Protein AF-A0A9D0I6S0-F1 (afdb_monomer)

Radius of gyration: 12.33 Å; Cα contacts (8 Å, |Δi|>4): 55; chains: 1; bounding box: 26×32×30 Å

Solvent-accessible surface area (backbone atoms only — not comparable to full-atom values): 4998 Å² total; per-residue (Å²): 134,82,78,70,77,47,71,67,53,56,51,51,24,50,49,44,44,56,42,24,76,75,66,80,43,74,73,51,73,69,54,46,46,60,57,43,56,63,72,53,70,79,79,61,97,47,70,62,62,46,48,54,50,42,40,72,76,26,75,89,38,43,66,58,51,38,28,58,74,46,69,45,78,74,73,79,69,84,71,90,122

Foldseek 3Di:
DPPPCPVVNVVLLVVQLVCCVVPVDGDDLVRCLVVVCVVVVPPDPDSVSVVVVQCVVPVPDNRQVSCVSSVHDGPPDPPPD

Secondary structure (DSSP, 8-state):
------HHHHHHHHHHHHHHHHHSSPPPHHHHHHHHHHHHTTS-SSHHHHHHHHHHH-TT-HHHHHHHHHTPPP-S-----

pLDDT: mean 76.15, std 14.85, range [38.84, 90.38]

Sequence (81 aa):
GHKKVTETGWELIRYFREYYEQHMTHPTMHKLMKDKAKLEGKHFHDEESYKAFLYELFPHGPIQMLCKLAGLPNPKEEIET

Mean predicted aligned error: 7.37 Å

Structure (mmCIF, N/CA/C/O backbone):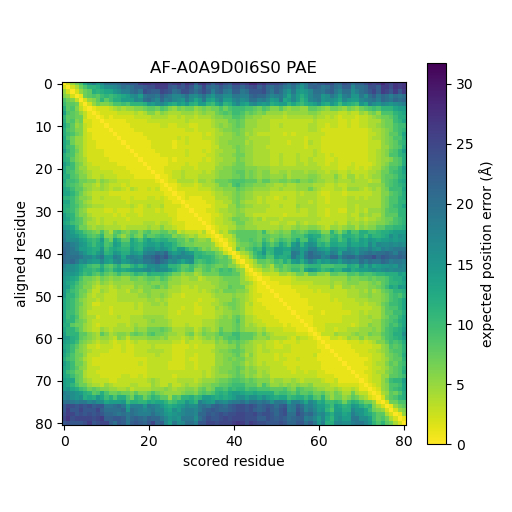
data_AF-A0A9D0I6S0-F1
#
_entry.id   AF-A0A9D0I6S0-F1
#
loop_
_atom_site.group_PDB
_atom_site.id
_atom_site.type_symbol
_atom_site.label_atom_id
_atom_site.label_alt_id
_atom_site.label_comp_id
_atom_site.label_asym_id
_atom_site.label_entity_id
_atom_site.label_seq_id
_atom_site.pdbx_PDB_ins_code
_atom_site.Cartn_x
_atom_site.Cartn_y
_atom_site.Cartn_z
_atom_site.occupancy
_atom_site.B_iso_or_equiv
_atom_site.auth_seq_id
_atom_site.auth_comp_id
_atom_site.auth_asym_id
_atom_site.auth_atom_id
_atom_site.pdbx_PDB_model_num
ATOM 1 N N . GLY A 1 1 ? 1.095 -22.243 6.976 1.00 40.38 1 GLY A N 1
ATOM 2 C CA . GLY A 1 1 ? 0.895 -21.084 7.863 1.00 40.38 1 GLY A CA 1
ATOM 3 C C . GLY A 1 1 ? 0.390 -19.927 7.037 1.00 40.38 1 GLY A C 1
ATOM 4 O O . GLY A 1 1 ? 1.161 -19.374 6.268 1.00 40.38 1 GLY A O 1
ATOM 5 N N . HIS A 1 2 ? -0.899 -19.609 7.118 1.00 43.28 2 HIS A N 1
ATOM 6 C CA . HIS A 1 2 ? -1.450 -18.463 6.399 1.00 43.28 2 HIS A CA 1
ATOM 7 C C . HIS A 1 2 ? -1.117 -17.212 7.212 1.00 43.28 2 HIS A C 1
ATOM 9 O O . HIS A 1 2 ? -1.698 -17.006 8.277 1.00 43.28 2 HIS A O 1
ATOM 15 N N . LYS A 1 3 ? -0.130 -16.424 6.758 1.00 48.34 3 LYS A N 1
ATOM 16 C CA . LYS A 1 3 ? 0.105 -15.063 7.263 1.00 48.34 3 LYS A CA 1
ATOM 17 C C . LYS A 1 3 ? -1.254 -14.359 7.192 1.00 48.34 3 LYS A C 1
ATOM 19 O O . LYS A 1 3 ? -1.782 -14.172 6.097 1.00 48.34 3 LYS A O 1
ATOM 24 N N . LYS A 1 4 ? -1.864 -14.082 8.352 1.00 49.47 4 LYS A N 1
ATOM 25 C CA . LYS A 1 4 ? -3.085 -13.272 8.455 1.00 49.47 4 LYS A CA 1
ATOM 26 C C . LYS A 1 4 ? -2.843 -12.028 7.610 1.00 49.47 4 LYS A C 1
ATOM 28 O O . LYS A 1 4 ? -1.828 -11.370 7.818 1.00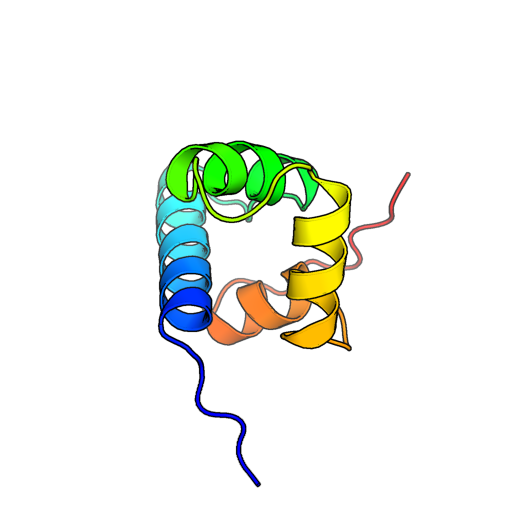 49.47 4 LYS A O 1
ATOM 33 N N . VAL A 1 5 ? -3.740 -11.743 6.669 1.00 55.44 5 VAL A N 1
ATOM 34 C CA . VAL A 1 5 ? -3.806 -10.434 6.017 1.00 55.44 5 VAL A CA 1
ATOM 35 C C . VAL A 1 5 ? -3.932 -9.437 7.165 1.00 55.44 5 VAL A C 1
ATOM 37 O O . VAL A 1 5 ? -4.975 -9.373 7.816 1.00 55.44 5 VAL A O 1
ATOM 40 N N . THR A 1 6 ? -2.820 -8.797 7.518 1.00 65.62 6 THR A N 1
ATOM 41 C CA . THR A 1 6 ? -2.761 -7.783 8.567 1.00 65.62 6 THR A CA 1
ATOM 42 C C . THR A 1 6 ? -3.731 -6.669 8.182 1.00 65.62 6 THR A C 1
ATOM 44 O O . THR A 1 6 ? -4.049 -6.518 7.000 1.00 65.62 6 THR A O 1
ATOM 47 N N . GLU A 1 7 ? -4.259 -5.915 9.145 1.00 73.31 7 GLU A N 1
ATOM 48 C CA . GLU A 1 7 ? -5.223 -4.835 8.866 1.00 73.31 7 GLU A CA 1
ATOM 49 C C . GLU A 1 7 ? -4.734 -3.910 7.738 1.00 73.31 7 GLU A C 1
ATOM 51 O O . GLU A 1 7 ? -5.502 -3.586 6.832 1.00 73.31 7 GLU A O 1
ATOM 56 N N . THR A 1 8 ? -3.422 -3.662 7.685 1.00 76.19 8 THR A N 1
ATOM 57 C CA . THR A 1 8 ? -2.727 -2.959 6.600 1.00 76.19 8 THR A CA 1
ATOM 58 C C . THR A 1 8 ? -2.990 -3.554 5.212 1.00 76.19 8 THR A C 1
ATOM 60 O O . THR A 1 8 ? -3.281 -2.825 4.270 1.00 76.19 8 THR A O 1
ATOM 63 N N . GLY A 1 9 ? -2.953 -4.879 5.049 1.00 80.69 9 GLY A N 1
ATOM 64 C CA . GLY A 1 9 ? -3.252 -5.530 3.770 1.00 80.69 9 GLY A CA 1
ATOM 65 C C . GLY A 1 9 ? -4.690 -5.275 3.306 1.00 80.69 9 GLY A C 1
ATOM 66 O O . GLY A 1 9 ? -4.921 -4.966 2.139 1.00 80.69 9 GLY A O 1
ATOM 67 N N . TRP A 1 10 ? -5.657 -5.329 4.225 1.00 84.00 10 TRP A N 1
ATOM 68 C CA . TRP A 1 10 ? -7.059 -5.015 3.927 1.00 84.00 10 TRP A CA 1
ATOM 69 C C . TRP A 1 10 ? -7.294 -3.534 3.624 1.00 84.00 10 TRP A C 1
ATOM 71 O O . TRP A 1 10 ? -8.162 -3.201 2.815 1.00 84.00 10 TRP A O 1
ATOM 81 N N . GLU A 1 11 ? -6.553 -2.635 4.263 1.00 84.50 11 GLU A N 1
ATOM 82 C CA . GLU A 1 11 ? -6.582 -1.204 3.952 1.00 84.50 11 GLU A CA 1
ATOM 83 C C . GLU A 1 11 ? -5.994 -0.888 2.579 1.00 84.50 11 GLU A C 1
ATOM 85 O O . GLU A 1 11 ? -6.523 -0.033 1.869 1.00 84.50 11 GLU A O 1
ATOM 90 N N . LEU A 1 12 ? -4.926 -1.583 2.184 1.00 85.81 12 LEU A N 1
ATOM 91 C CA . LEU A 1 12 ? -4.339 -1.455 0.852 1.00 85.81 12 LEU A CA 1
ATOM 92 C C . LEU A 1 12 ? -5.307 -1.959 -0.223 1.00 85.81 12 LEU A C 1
ATOM 94 O O . LEU A 1 12 ? -5.519 -1.279 -1.222 1.00 85.81 12 LEU A O 1
ATOM 98 N N . ILE A 1 13 ? -5.960 -3.101 0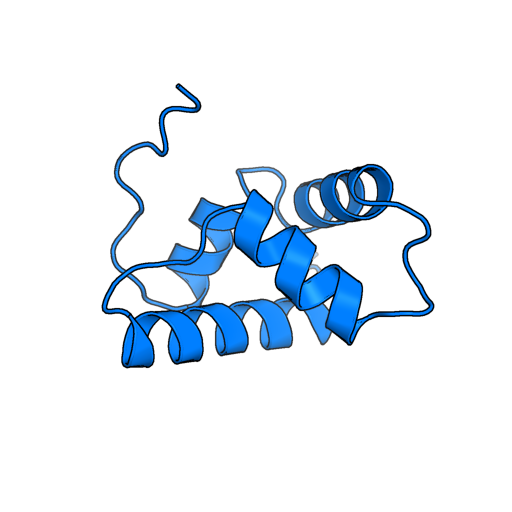.005 1.00 88.44 13 ILE A N 1
ATOM 99 C CA . ILE A 1 13 ? -6.978 -3.643 -0.908 1.00 88.44 13 ILE A CA 1
ATOM 100 C C . ILE A 1 13 ? -8.139 -2.656 -1.096 1.00 88.44 13 ILE A C 1
ATOM 102 O O . ILE A 1 13 ? -8.546 -2.394 -2.229 1.00 88.44 13 ILE A O 1
ATOM 106 N N . ARG A 1 14 ? -8.668 -2.094 -0.000 1.00 88.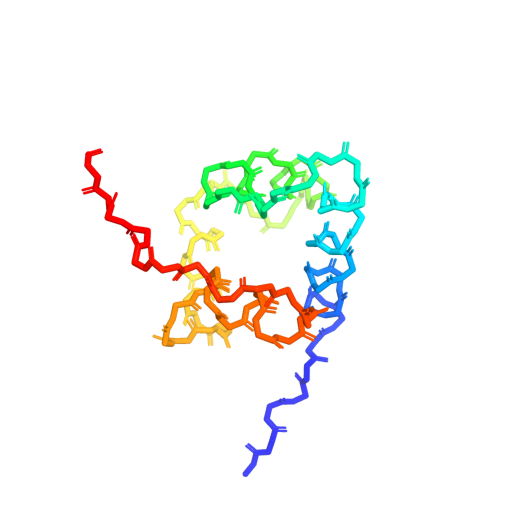62 14 ARG A N 1
ATOM 107 C CA . ARG A 1 14 ? -9.744 -1.089 -0.054 1.00 88.62 14 ARG A CA 1
ATOM 108 C C . ARG A 1 14 ? -9.305 0.172 -0.794 1.00 88.62 14 ARG A C 1
ATOM 110 O O . ARG A 1 14 ? -10.017 0.614 -1.686 1.00 88.62 14 ARG A O 1
ATOM 117 N N . TYR A 1 15 ? -8.101 0.666 -0.510 1.00 88.50 15 TYR A N 1
ATOM 118 C CA . TYR A 1 15 ? -7.524 1.811 -1.213 1.00 88.50 15 TYR A CA 1
ATOM 119 C C . TYR A 1 15 ? -7.438 1.584 -2.730 1.00 88.50 15 TYR A C 1
ATOM 121 O O . TYR A 1 15 ? -7.819 2.459 -3.501 1.00 88.50 15 TYR A O 1
ATOM 129 N N . PHE A 1 16 ? -7.001 0.401 -3.178 1.00 90.06 16 PHE A N 1
ATOM 130 C CA . PHE A 1 16 ? -6.957 0.075 -4.608 1.00 90.06 16 PHE A CA 1
ATOM 131 C C . PHE A 1 16 ? -8.348 0.093 -5.248 1.00 90.06 16 PHE A C 1
ATOM 133 O O . PHE A 1 16 ? -8.492 0.595 -6.361 1.00 90.06 16 PHE A O 1
ATOM 140 N N . ARG A 1 17 ? -9.372 -0.419 -4.552 1.00 90.00 17 ARG A N 1
ATOM 141 C CA . ARG A 1 17 ? -10.761 -0.389 -5.035 1.00 90.00 17 ARG A CA 1
ATOM 142 C C . ARG A 1 17 ? -11.287 1.032 -5.169 1.00 90.00 17 ARG A C 1
ATOM 144 O O . ARG A 1 17 ? -11.746 1.397 -6.242 1.00 90.00 17 ARG A O 1
ATOM 151 N N . GLU A 1 18 ? -11.155 1.835 -4.119 1.00 90.38 18 GLU A N 1
ATOM 152 C CA . GLU A 1 18 ? -11.613 3.228 -4.113 1.00 90.38 18 GLU A CA 1
ATOM 153 C C . GLU A 1 18 ? -10.897 4.061 -5.184 1.00 90.38 18 GLU A C 1
ATOM 155 O O . GLU A 1 18 ? -11.522 4.847 -5.896 1.00 90.38 18 GLU A O 1
ATOM 160 N N . TYR A 1 19 ? -9.586 3.858 -5.345 1.00 90.06 19 TYR A N 1
ATOM 161 C CA . TYR A 1 19 ? -8.811 4.534 -6.380 1.00 90.06 19 TYR A CA 1
ATOM 162 C C . TYR A 1 19 ? -9.297 4.147 -7.783 1.00 90.06 19 TYR A C 1
ATOM 164 O O . TYR A 1 19 ? -9.511 5.020 -8.625 1.00 90.06 19 TYR A O 1
ATOM 172 N N . TYR A 1 20 ? -9.534 2.852 -8.018 1.00 89.31 20 TYR A N 1
ATOM 173 C CA . TYR A 1 20 ? -10.044 2.360 -9.293 1.00 89.31 20 TYR A CA 1
ATOM 174 C C . TYR A 1 20 ? -11.456 2.870 -9.596 1.00 89.31 20 TYR A C 1
ATOM 176 O O . TYR A 1 20 ? -11.719 3.267 -10.724 1.00 89.31 20 TYR A O 1
ATOM 184 N N . GLU A 1 21 ? -12.349 2.932 -8.608 1.00 89.50 21 GLU A N 1
ATOM 185 C CA . GLU A 1 21 ? -13.696 3.495 -8.781 1.00 89.50 21 GLU A CA 1
ATOM 186 C C . GLU A 1 21 ? -13.661 4.971 -9.200 1.00 89.50 21 GLU A C 1
ATOM 188 O O . GLU A 1 21 ? -14.491 5.415 -9.990 1.00 89.50 21 GLU A O 1
ATOM 193 N N . GLN A 1 22 ? -12.682 5.731 -8.707 1.00 90.06 22 GLN A N 1
ATOM 194 C CA . GLN A 1 22 ? -12.552 7.157 -9.007 1.00 90.06 22 GLN A CA 1
ATOM 195 C C . GLN A 1 22 ? -11.786 7.446 -10.308 1.00 90.06 22 GLN A C 1
ATOM 197 O O . GLN A 1 22 ? -12.067 8.442 -10.970 1.00 90.06 22 GLN A O 1
ATOM 202 N N . HIS A 1 23 ? -10.789 6.625 -10.652 1.00 88.44 23 HIS A N 1
ATOM 203 C CA . HIS A 1 23 ? -9.829 6.916 -11.730 1.00 88.44 23 HIS A CA 1
ATOM 204 C C . HIS A 1 23 ? -9.891 5.908 -12.888 1.00 88.44 23 HIS A C 1
ATOM 206 O O . HIS A 1 23 ? -9.205 6.095 -13.891 1.00 88.44 23 HIS A O 1
ATOM 212 N N . MET A 1 24 ? -10.678 4.831 -12.762 1.00 86.44 24 MET A N 1
ATOM 213 C CA . MET A 1 24 ? -10.770 3.709 -13.713 1.00 86.44 24 MET A CA 1
ATOM 214 C C . MET A 1 24 ? -9.417 3.041 -14.026 1.00 86.44 24 MET A C 1
ATOM 216 O O . MET A 1 24 ? -9.259 2.360 -15.040 1.00 86.44 24 MET A O 1
ATOM 220 N N . THR A 1 25 ? -8.430 3.226 -13.148 1.00 85.62 25 THR A N 1
ATOM 221 C CA . THR A 1 25 ? -7.079 2.665 -13.240 1.00 85.62 25 THR A CA 1
ATOM 222 C C . THR A 1 25 ? -6.557 2.346 -11.843 1.00 85.62 25 THR A C 1
ATOM 224 O O . THR A 1 25 ? -7.053 2.896 -10.863 1.00 85.62 25 THR A O 1
ATOM 227 N N . HIS A 1 26 ? -5.591 1.436 -11.721 1.00 85.06 26 HIS A N 1
ATOM 228 C CA . HIS A 1 26 ? -4.965 1.137 -10.431 1.00 85.06 26 HIS A CA 1
ATOM 229 C C . HIS A 1 26 ? -3.903 2.200 -10.091 1.00 85.06 26 HIS A C 1
ATOM 231 O O . HIS A 1 26 ? -3.314 2.800 -10.994 1.00 85.06 26 HIS A O 1
ATOM 237 N N . PRO A 1 27 ? -3.625 2.450 -8.801 1.00 87.75 27 PRO A N 1
ATOM 238 C CA . PRO A 1 27 ? -2.538 3.340 -8.417 1.00 87.75 27 PRO A CA 1
ATOM 239 C C . PRO A 1 27 ? -1.183 2.695 -8.745 1.00 87.75 27 PRO A C 1
ATOM 241 O O . PRO A 1 27 ? -1.034 1.472 -8.690 1.00 87.75 27 PRO A O 1
ATOM 244 N N . THR A 1 28 ? -0.188 3.522 -9.062 1.00 87.19 28 THR A N 1
ATOM 245 C CA . THR A 1 28 ? 1.209 3.085 -9.219 1.00 87.19 28 THR A CA 1
ATOM 246 C C . THR A 1 28 ? 1.883 2.922 -7.859 1.00 87.19 28 THR A C 1
ATOM 248 O O . THR A 1 28 ? 1.411 3.462 -6.852 1.00 87.19 28 THR A O 1
ATOM 251 N N . MET A 1 29 ? 3.038 2.252 -7.820 1.00 83.88 29 MET A N 1
ATOM 252 C CA . MET A 1 29 ? 3.851 2.142 -6.601 1.00 83.88 29 MET A CA 1
ATOM 253 C C . MET A 1 29 ? 4.161 3.506 -5.972 1.00 83.88 29 MET A C 1
ATOM 255 O O . MET A 1 29 ? 3.949 3.700 -4.777 1.00 83.88 29 MET A O 1
ATOM 259 N N . HIS A 1 30 ? 4.611 4.475 -6.771 1.00 83.88 30 HIS A N 1
ATOM 260 C CA . HIS A 1 30 ? 4.941 5.806 -6.263 1.00 83.88 30 HIS A CA 1
ATOM 261 C C . HIS A 1 30 ? 3.706 6.525 -5.698 1.00 83.88 30 HIS A C 1
ATOM 263 O O . HIS A 1 30 ? 3.774 7.168 -4.652 1.00 83.88 30 HIS A O 1
ATOM 269 N N . LYS A 1 31 ? 2.545 6.380 -6.351 1.00 86.12 31 LYS A N 1
ATOM 270 C CA . LYS A 1 31 ? 1.282 6.947 -5.865 1.00 86.12 31 LYS A CA 1
ATOM 271 C C . LYS A 1 31 ? 0.850 6.296 -4.553 1.00 86.12 31 LYS A C 1
ATOM 273 O O . LYS A 1 31 ? 0.460 7.005 -3.631 1.00 86.12 31 LYS A O 1
ATOM 278 N N . LEU A 1 32 ? 0.974 4.972 -4.455 1.00 85.69 32 LEU A N 1
ATOM 279 C CA . LEU A 1 32 ? 0.713 4.220 -3.234 1.00 85.69 32 LEU A CA 1
ATOM 280 C C . LEU A 1 32 ? 1.599 4.700 -2.081 1.00 85.69 32 LEU A C 1
ATOM 282 O O . LEU A 1 32 ? 1.077 5.024 -1.020 1.00 85.69 32 LEU A O 1
ATOM 286 N N . MET A 1 33 ? 2.913 4.787 -2.302 1.00 83.12 33 MET A N 1
ATOM 287 C CA . MET A 1 33 ? 3.874 5.295 -1.319 1.00 83.12 33 MET A CA 1
ATOM 288 C C . MET A 1 33 ? 3.510 6.709 -0.884 1.00 83.12 33 MET A C 1
ATOM 290 O O . MET A 1 33 ? 3.387 6.966 0.303 1.00 83.12 33 MET A O 1
ATOM 294 N N . LYS A 1 34 ? 3.237 7.611 -1.826 1.00 80.25 34 LYS A N 1
ATOM 295 C CA . LYS A 1 34 ? 2.904 9.006 -1.526 1.00 80.25 34 LYS A CA 1
ATOM 296 C C . LYS A 1 34 ? 1.595 9.170 -0.756 1.00 80.25 34 LYS A C 1
ATOM 298 O O . LYS A 1 34 ? 1.508 10.036 0.114 1.00 80.25 34 LYS A O 1
ATOM 303 N N . ASP A 1 35 ? 0.575 8.381 -1.077 1.00 79.81 35 ASP A N 1
ATOM 304 C CA . ASP A 1 35 ? -0.738 8.486 -0.439 1.00 79.81 35 ASP A CA 1
ATOM 305 C C . A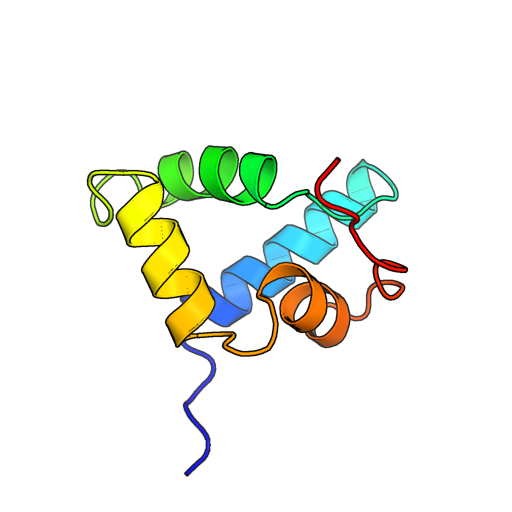SP A 1 35 ? -0.760 7.762 0.917 1.00 79.81 35 ASP A C 1
ATOM 307 O O . ASP A 1 35 ? -1.335 8.277 1.877 1.00 79.81 35 ASP A O 1
ATOM 311 N N . LYS A 1 36 ? -0.078 6.615 1.049 1.00 73.31 36 LYS A N 1
ATOM 312 C CA . LYS A 1 36 ? -0.025 5.848 2.303 1.00 73.31 36 LYS A CA 1
ATOM 313 C C . LYS A 1 36 ? 1.065 6.305 3.266 1.00 73.31 36 LYS A C 1
ATOM 315 O O . LYS A 1 36 ? 0.782 6.331 4.455 1.00 73.31 36 LYS A O 1
ATOM 320 N N . ALA A 1 37 ? 2.222 6.789 2.807 1.00 64.38 37 ALA A N 1
ATOM 321 C CA . ALA A 1 37 ? 3.191 7.458 3.686 1.00 64.38 37 ALA A CA 1
ATOM 322 C C . ALA A 1 37 ? 2.563 8.677 4.382 1.00 64.38 37 ALA A C 1
ATOM 324 O O . ALA A 1 37 ? 2.874 8.969 5.534 1.00 64.38 37 ALA A O 1
ATOM 325 N N . LYS A 1 38 ? 1.612 9.353 3.720 1.00 58.75 38 LYS A N 1
ATOM 326 C CA . LYS A 1 38 ? 0.816 10.428 4.330 1.00 58.75 38 LYS A CA 1
ATOM 327 C C . LYS A 1 38 ? -0.217 9.927 5.340 1.00 58.75 38 LYS A C 1
ATOM 329 O O . LYS A 1 38 ? -0.430 10.600 6.343 1.00 58.75 38 LYS A O 1
ATOM 334 N N . LEU A 1 39 ? -0.865 8.789 5.080 1.00 57.03 39 LEU A N 1
ATOM 335 C CA . LEU A 1 39 ? -1.872 8.202 5.977 1.00 57.03 39 LEU A CA 1
ATOM 336 C C . LEU A 1 39 ? -1.247 7.572 7.229 1.00 57.03 39 LEU A C 1
ATOM 338 O O . LEU A 1 39 ? -1.792 7.700 8.319 1.00 57.03 39 LEU A O 1
ATOM 342 N N . GLU A 1 40 ? -0.092 6.932 7.076 1.00 59.88 40 GLU A N 1
ATOM 343 C CA . GLU A 1 40 ? 0.619 6.217 8.141 1.00 59.88 40 GLU A CA 1
ATOM 344 C C . GLU A 1 40 ? 1.546 7.116 8.968 1.00 59.88 40 GLU A C 1
ATOM 346 O O . GLU A 1 40 ? 2.066 6.623 9.962 1.00 59.88 40 GLU A O 1
ATOM 351 N N . GLY A 1 41 ? 1.731 8.385 8.550 1.00 47.44 41 GLY A N 1
ATOM 352 C CA . GLY 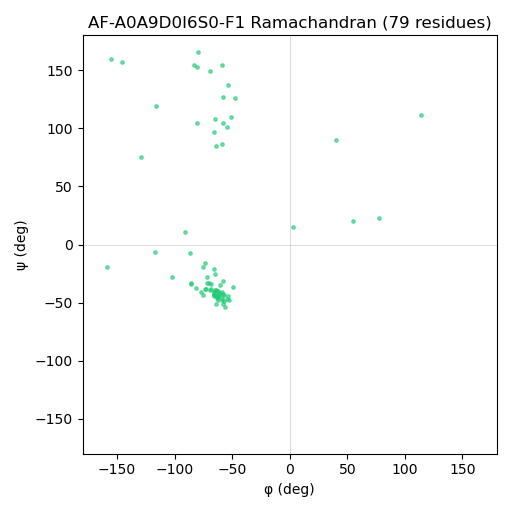A 1 41 ? 2.457 9.573 9.065 1.00 47.44 41 GLY A CA 1
ATOM 353 C C . GLY A 1 41 ? 3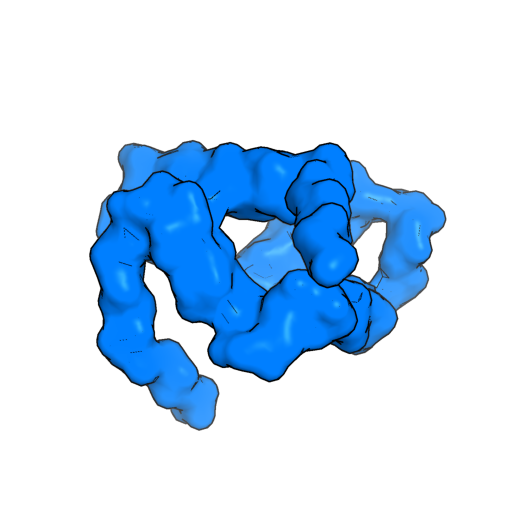.307 9.566 10.352 1.00 47.44 41 GLY A C 1
ATOM 354 O O . GLY A 1 41 ? 3.608 10.639 10.871 1.00 47.44 41 GLY A O 1
ATOM 355 N N . LYS A 1 42 ? 3.666 8.408 10.901 1.00 49.22 42 LYS A N 1
ATOM 356 C CA . LYS A 1 42 ? 4.285 8.156 12.209 1.00 49.22 42 LYS A CA 1
ATOM 357 C C . LYS A 1 42 ? 5.019 6.807 12.289 1.00 49.22 42 LYS A C 1
ATOM 359 O O . LYS A 1 42 ? 5.847 6.665 13.181 1.00 49.22 42 LYS A O 1
ATOM 364 N N . HIS A 1 43 ? 4.744 5.835 11.407 1.00 53.53 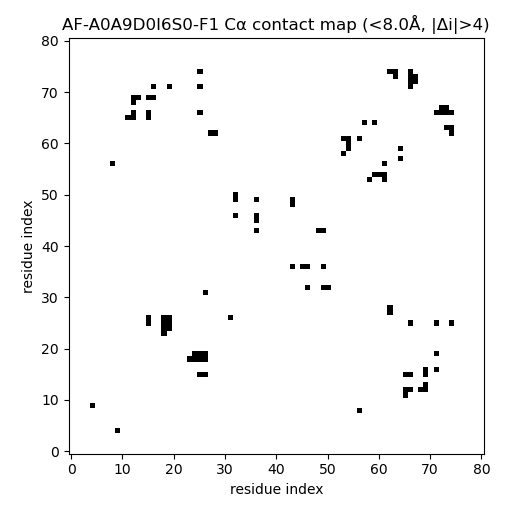43 HIS A N 1
ATOM 365 C CA . HIS A 1 43 ? 5.353 4.493 11.485 1.00 53.53 43 HIS A CA 1
ATOM 366 C C . HIS A 1 43 ? 6.498 4.230 10.496 1.00 53.53 43 HIS A C 1
ATOM 368 O O . HIS A 1 43 ? 7.395 3.452 10.815 1.00 53.53 43 HIS A O 1
ATOM 374 N N . PHE A 1 44 ? 6.516 4.894 9.339 1.00 62.22 44 PHE A N 1
ATOM 375 C CA . PHE A 1 44 ? 7.580 4.750 8.342 1.00 62.22 44 PHE A CA 1
ATOM 376 C C . PHE A 1 44 ? 8.312 6.084 8.188 1.00 62.22 44 PHE A C 1
ATOM 378 O O . PHE A 1 44 ? 7.695 7.094 7.856 1.00 62.22 44 PHE A O 1
ATOM 385 N N . HIS A 1 45 ? 9.615 6.098 8.482 1.00 62.31 45 HIS A N 1
ATOM 386 C CA . HIS A 1 45 ? 10.441 7.309 8.412 1.00 62.31 45 HIS A CA 1
ATOM 387 C C . HIS A 1 45 ? 10.790 7.721 6.976 1.00 62.31 45 HIS A C 1
ATOM 389 O O . HIS A 1 45 ? 11.126 8.881 6.743 1.00 62.31 45 HIS A O 1
ATOM 395 N N . ASP A 1 46 ? 10.688 6.799 6.020 1.00 72.75 46 ASP A N 1
ATOM 396 C CA . ASP A 1 46 ? 11.094 7.001 4.635 1.00 72.75 46 ASP A CA 1
ATOM 397 C C . ASP A 1 46 ? 10.338 6.055 3.678 1.00 72.75 46 ASP A C 1
ATOM 399 O O . ASP A 1 46 ? 9.768 5.034 4.084 1.00 72.75 46 ASP A O 1
ATOM 403 N N . GLU A 1 47 ? 10.304 6.420 2.391 1.00 75.94 47 GLU A N 1
ATOM 404 C CA . GLU A 1 47 ? 9.618 5.651 1.340 1.00 75.94 47 GLU A CA 1
ATOM 405 C C . GLU A 1 47 ? 10.259 4.270 1.105 1.00 75.94 47 GLU A C 1
ATOM 407 O O . GLU A 1 47 ? 9.573 3.338 0.678 1.00 75.94 47 GLU A O 1
ATOM 412 N N . GLU A 1 48 ? 11.549 4.107 1.410 1.00 79.81 48 GLU A N 1
ATOM 413 C CA . GLU A 1 48 ? 12.313 2.877 1.183 1.00 79.81 48 GLU A CA 1
ATOM 414 C C . GLU A 1 48 ? 11.961 1.798 2.217 1.00 79.81 48 GLU A C 1
ATOM 416 O O . GLU A 1 48 ? 11.680 0.656 1.854 1.00 79.81 48 GLU A O 1
ATOM 421 N N . SER A 1 49 ? 11.845 2.176 3.488 1.00 80.88 49 SER A N 1
ATOM 422 C CA . SER A 1 49 ? 11.344 1.347 4.585 1.00 80.88 49 SER A CA 1
ATOM 423 C C . SER A 1 49 ? 9.919 0.864 4.307 1.00 80.88 49 SER A C 1
ATOM 425 O O . SER A 1 49 ? 9.590 -0.303 4.531 1.00 80.88 49 SER A O 1
ATOM 427 N N . TYR A 1 50 ? 9.068 1.736 3.755 1.00 79.44 50 TYR A N 1
ATOM 428 C CA . TYR A 1 50 ? 7.720 1.348 3.341 1.00 79.44 50 TYR A CA 1
ATOM 429 C C . TYR A 1 50 ? 7.737 0.414 2.122 1.00 79.44 50 TYR A C 1
ATOM 431 O O . TYR A 1 50 ? 6.991 -0.566 2.087 1.00 79.44 50 TYR A O 1
ATOM 439 N N . LYS A 1 51 ? 8.626 0.656 1.145 1.00 83.06 51 LYS A N 1
ATOM 440 C CA . LYS A 1 51 ? 8.855 -0.260 0.018 1.00 83.06 51 LYS A CA 1
ATOM 441 C C . LYS A 1 51 ? 9.227 -1.648 0.532 1.00 83.06 51 LYS A C 1
ATOM 443 O O . LYS A 1 51 ? 8.555 -2.613 0.183 1.00 83.06 51 LYS A O 1
ATOM 448 N N . ALA A 1 52 ? 10.246 -1.750 1.383 1.00 84.12 52 ALA A N 1
ATOM 449 C CA . ALA A 1 52 ? 10.700 -3.012 1.958 1.00 84.12 52 ALA A CA 1
ATOM 450 C C . ALA A 1 52 ? 9.551 -3.760 2.652 1.00 84.12 52 ALA A C 1
ATOM 452 O O . ALA A 1 52 ? 9.303 -4.925 2.346 1.00 84.12 52 ALA A O 1
ATOM 453 N N . PHE A 1 53 ? 8.766 -3.061 3.475 1.00 83.94 53 PHE A N 1
ATOM 454 C CA . PHE A 1 53 ? 7.579 -3.617 4.123 1.00 83.94 53 PHE A CA 1
ATOM 455 C C . PHE A 1 53 ? 6.536 -4.160 3.127 1.00 83.94 53 PHE A C 1
ATOM 457 O O . PHE A 1 53 ? 6.002 -5.256 3.313 1.00 83.94 53 PHE A O 1
ATOM 464 N N . LEU A 1 54 ? 6.263 -3.441 2.033 1.00 84.00 54 LEU A N 1
ATOM 465 C CA . LEU A 1 54 ? 5.352 -3.915 0.986 1.00 84.00 54 LEU A CA 1
ATOM 466 C C . LEU A 1 54 ? 5.867 -5.191 0.306 1.00 84.00 54 LEU A C 1
ATOM 468 O O . LEU A 1 54 ? 5.071 -6.092 0.048 1.00 84.00 54 LEU A O 1
ATOM 472 N N . TYR A 1 55 ? 7.172 -5.297 0.045 1.00 86.38 55 TYR A N 1
ATOM 473 C CA . TYR A 1 55 ? 7.773 -6.512 -0.517 1.00 86.38 55 TYR A CA 1
ATOM 474 C C . TYR A 1 55 ? 7.820 -7.671 0.497 1.00 86.38 55 TYR A C 1
ATOM 476 O O . TYR A 1 55 ? 7.704 -8.827 0.099 1.00 86.38 55 TYR A O 1
ATOM 484 N N . GLU A 1 56 ? 7.897 -7.406 1.805 1.00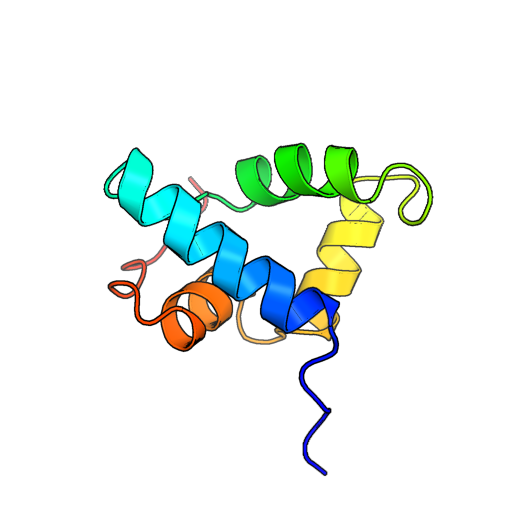 85.88 56 GLU A N 1
ATOM 485 C CA . GLU A 1 56 ? 7.767 -8.444 2.842 1.00 85.88 56 GLU A CA 1
ATOM 486 C C . GLU A 1 56 ? 6.339 -9.000 2.975 1.00 85.88 56 GLU A C 1
ATOM 488 O O . GLU A 1 56 ? 6.140 -10.181 3.309 1.00 85.88 56 GLU A O 1
ATOM 493 N N . LEU A 1 57 ? 5.331 -8.151 2.746 1.00 81.62 57 LEU A N 1
ATOM 494 C CA . LEU A 1 57 ? 3.924 -8.553 2.706 1.00 81.62 57 LEU A CA 1
ATOM 495 C C . LEU A 1 57 ? 3.564 -9.243 1.387 1.00 81.62 57 LEU A C 1
ATOM 497 O O . LEU A 1 57 ? 2.842 -10.243 1.391 1.00 81.62 57 LEU A O 1
ATOM 501 N N . PHE A 1 58 ? 4.079 -8.727 0.274 1.00 84.81 58 PHE A N 1
ATOM 502 C CA . PHE A 1 58 ? 3.750 -9.151 -1.082 1.00 84.81 58 PHE A CA 1
ATOM 503 C C . PHE A 1 58 ? 5.028 -9.442 -1.891 1.00 84.81 58 PHE A C 1
ATOM 505 O O . PHE A 1 58 ? 5.402 -8.668 -2.778 1.00 84.81 58 PHE A O 1
ATOM 512 N N . PRO A 1 59 ? 5.697 -10.581 -1.633 1.00 83.62 59 PRO A N 1
ATOM 513 C CA . PRO A 1 59 ? 7.012 -10.887 -2.207 1.00 83.62 59 PRO A CA 1
ATOM 514 C C . PRO A 1 59 ? 7.002 -11.073 -3.727 1.00 83.62 59 PRO A C 1
ATOM 516 O O . PRO A 1 59 ? 8.033 -10.923 -4.372 1.00 83.62 59 PRO A O 1
ATOM 519 N N . HIS A 1 60 ? 5.842 -11.371 -4.316 1.00 80.75 60 HIS A N 1
ATOM 520 C CA . HIS A 1 60 ? 5.681 -11.537 -5.764 1.00 80.75 60 HIS A CA 1
ATOM 521 C C . HIS A 1 60 ? 5.293 -10.242 -6.492 1.00 80.75 60 HIS A C 1
ATOM 523 O O . HIS A 1 60 ? 4.927 -10.287 -7.662 1.00 80.75 60 HIS A O 1
ATOM 529 N N . GLY A 1 61 ? 5.354 -9.099 -5.809 1.00 84.75 61 GLY A N 1
ATOM 530 C CA . GLY A 1 61 ? 4.994 -7.801 -6.363 1.00 84.75 61 GLY A CA 1
ATOM 531 C C . GLY A 1 61 ? 3.759 -7.232 -5.663 1.00 84.75 61 GLY A C 1
ATOM 532 O O . GLY A 1 61 ? 2.656 -7.757 -5.852 1.00 84.75 61 GLY A O 1
ATOM 533 N N . PRO A 1 62 ? 3.897 -6.146 -4.883 1.00 87.06 62 PRO A N 1
ATOM 534 C CA . PRO A 1 62 ? 2.787 -5.585 -4.119 1.00 87.06 62 PRO A CA 1
ATOM 535 C C . PRO A 1 62 ? 1.652 -5.091 -5.005 1.00 87.06 62 PRO A C 1
ATOM 537 O O . PRO A 1 62 ? 0.510 -5.431 -4.728 1.00 87.06 62 PRO A O 1
ATOM 540 N N . ILE A 1 63 ? 1.932 -4.389 -6.106 1.00 87.62 63 ILE A N 1
ATOM 541 C CA . ILE A 1 63 ? 0.881 -3.899 -7.013 1.00 87.62 63 ILE A CA 1
ATOM 542 C C . ILE A 1 63 ? 0.095 -5.060 -7.626 1.00 87.62 63 ILE A C 1
ATOM 544 O O . ILE A 1 63 ? -1.130 -5.077 -7.570 1.00 87.62 63 ILE A O 1
ATOM 548 N N . GLN A 1 64 ? 0.785 -6.079 -8.141 1.00 85.75 64 GLN A N 1
ATOM 549 C CA . GLN A 1 64 ? 0.140 -7.236 -8.767 1.00 85.75 64 GLN A CA 1
ATOM 550 C C . GLN A 1 64 ? -0.713 -8.022 -7.768 1.00 85.75 64 GLN A C 1
ATOM 552 O O . GLN A 1 64 ? -1.866 -8.359 -8.052 1.00 85.75 64 GLN A O 1
ATOM 557 N N . MET A 1 65 ? -0.172 -8.294 -6.576 1.00 88.31 65 MET A N 1
ATOM 558 C CA . MET A 1 65 ? -0.913 -8.995 -5.531 1.00 88.31 65 MET A CA 1
ATOM 559 C C . MET A 1 65 ? -2.091 -8.160 -5.018 1.00 88.31 65 MET A C 1
ATOM 561 O O . MET A 1 65 ? -3.172 -8.714 -4.842 1.00 88.31 65 MET A O 1
ATOM 565 N N . LEU A 1 66 ? -1.928 -6.847 -4.836 1.00 87.88 66 LEU A N 1
ATOM 566 C CA . LEU A 1 66 ? -3.004 -5.951 -4.407 1.00 87.88 66 LEU A CA 1
ATOM 567 C C . LEU A 1 66 ? -4.104 -5.834 -5.459 1.00 87.88 66 LEU A C 1
ATOM 569 O O . LEU A 1 66 ? -5.266 -5.974 -5.099 1.00 87.88 66 LEU A O 1
ATOM 573 N N . CYS A 1 67 ? -3.776 -5.685 -6.745 1.00 89.00 67 CYS A N 1
ATOM 574 C CA . CYS A 1 67 ? -4.761 -5.706 -7.829 1.00 89.00 67 CYS A CA 1
ATOM 575 C C . CYS A 1 67 ? -5.529 -7.032 -7.856 1.00 89.00 67 CYS A C 1
ATOM 577 O O . CYS A 1 67 ? -6.760 -7.037 -7.897 1.00 89.00 67 CYS A O 1
ATOM 579 N N . LYS A 1 68 ? -4.818 -8.161 -7.739 1.00 87.12 68 LYS A N 1
ATOM 580 C CA . LYS A 1 68 ? -5.430 -9.495 -7.691 1.00 87.12 68 LYS A CA 1
ATOM 581 C C . LYS A 1 68 ? -6.366 -9.661 -6.491 1.00 87.12 68 LYS A C 1
ATOM 583 O O . LYS A 1 68 ? -7.463 -10.188 -6.648 1.00 87.12 68 LYS A O 1
ATOM 588 N N . LEU A 1 69 ? -5.950 -9.214 -5.305 1.00 87.56 69 LEU A N 1
ATOM 589 C CA . LEU A 1 69 ? -6.753 -9.283 -4.080 1.00 87.56 69 LEU A CA 1
ATOM 590 C C . LEU A 1 69 ? -7.927 -8.294 -4.094 1.00 87.56 69 LEU A C 1
ATOM 592 O O . LEU A 1 69 ? -8.999 -8.598 -3.576 1.00 87.56 69 LEU A O 1
ATOM 596 N N . ALA A 1 70 ? -7.753 -7.131 -4.720 1.00 88.38 70 ALA A N 1
ATOM 597 C CA . ALA A 1 70 ? -8.798 -6.133 -4.905 1.00 88.38 70 ALA A CA 1
ATOM 598 C C . ALA A 1 70 ? -9.833 -6.535 -5.964 1.00 88.38 70 ALA A C 1
ATOM 600 O O . ALA A 1 70 ? -10.937 -5.989 -5.944 1.00 88.38 70 ALA A O 1
ATOM 601 N N . GLY A 1 71 ? -9.539 -7.527 -6.810 1.00 87.12 71 GLY A N 1
ATOM 602 C CA . GLY A 1 71 ? -10.404 -7.938 -7.918 1.00 87.12 71 GLY A CA 1
ATOM 603 C C . GLY A 1 71 ? -10.315 -6.997 -9.120 1.00 87.12 71 GLY A C 1
ATOM 604 O O . GLY A 1 71 ? -11.251 -6.917 -9.909 1.00 87.12 71 GLY A O 1
ATOM 605 N N . LEU A 1 72 ? -9.208 -6.264 -9.235 1.00 86.44 72 LEU A N 1
ATOM 606 C CA . LEU A 1 72 ? -8.939 -5.355 -10.340 1.00 86.44 72 LEU A CA 1
ATOM 607 C C . LEU A 1 72 ? -8.354 -6.116 -11.536 1.00 86.44 72 LEU A C 1
ATOM 609 O O . LEU A 1 72 ? -7.725 -7.166 -11.349 1.00 86.44 72 LEU A O 1
ATOM 613 N N . PRO A 1 73 ? -8.532 -5.601 -12.769 1.00 81.12 73 PRO A N 1
ATOM 614 C CA . PRO A 1 73 ? -7.855 -6.155 -13.933 1.00 81.12 73 PRO A CA 1
ATOM 615 C C . PRO A 1 73 ? -6.346 -6.215 -13.680 1.00 81.12 73 PRO A C 1
ATOM 617 O O . PRO A 1 73 ? -5.761 -5.286 -13.121 1.00 81.12 73 PRO A O 1
ATOM 620 N N . ASN A 1 74 ? -5.726 -7.333 -14.067 1.00 71.56 74 ASN A N 1
ATOM 621 C CA . ASN A 1 74 ? -4.301 -7.546 -13.844 1.00 71.56 74 ASN A CA 1
ATOM 622 C C . ASN A 1 74 ? -3.508 -6.413 -14.522 1.00 71.56 74 ASN A C 1
ATOM 624 O O . ASN A 1 74 ? -3.730 -6.202 -15.722 1.00 71.56 74 ASN A O 1
ATOM 628 N N . PRO A 1 75 ? -2.607 -5.703 -13.813 1.00 70.69 75 PRO A N 1
ATOM 629 C CA . PRO A 1 75 ? -1.653 -4.812 -14.460 1.00 70.69 75 PRO A CA 1
ATOM 630 C C . PRO A 1 75 ? -0.846 -5.659 -15.445 1.00 70.69 75 PRO A C 1
ATOM 632 O O . PRO A 1 75 ? -0.034 -6.492 -15.046 1.00 70.69 75 PRO A O 1
ATOM 635 N N . LYS A 1 76 ? -1.142 -5.536 -16.742 1.00 61.53 76 LYS A N 1
ATOM 636 C CA . LYS A 1 76 ? -0.346 -6.169 -17.793 1.00 61.53 76 LYS A CA 1
ATOM 637 C C . LYS A 1 76 ? 1.016 -5.497 -17.738 1.00 61.53 76 LYS A C 1
ATOM 639 O O . LYS A 1 76 ? 1.120 -4.392 -18.241 1.00 61.53 76 LYS A O 1
ATOM 644 N N . GLU A 1 77 ? 1.962 -6.134 -17.052 1.00 56.53 77 GLU A N 1
ATOM 645 C CA . GLU A 1 77 ? 3.362 -5.729 -16.913 1.00 56.53 77 GLU A CA 1
ATOM 646 C C . GLU A 1 77 ? 3.520 -4.214 -16.726 1.00 56.53 77 GLU A C 1
ATOM 648 O O . GLU A 1 77 ? 3.651 -3.457 -17.683 1.00 56.53 77 GLU A O 1
ATOM 653 N N . GLU A 1 78 ? 3.498 -3.755 -15.473 1.00 53.09 78 GLU A N 1
ATOM 654 C CA . GLU A 1 78 ? 3.994 -2.419 -15.135 1.00 53.09 78 GLU A CA 1
ATOM 655 C C . GLU A 1 78 ? 5.502 -2.429 -15.449 1.00 53.09 78 GLU A C 1
ATOM 657 O O . GLU A 1 78 ? 6.324 -2.807 -14.619 1.00 53.09 78 GLU A O 1
ATOM 662 N N . ILE A 1 79 ? 5.857 -2.167 -16.710 1.00 45.12 79 ILE A N 1
ATOM 663 C CA . ILE A 1 79 ? 7.238 -1.983 -17.139 1.00 45.12 79 ILE A CA 1
ATOM 664 C C . ILE A 1 79 ? 7.683 -0.713 -16.419 1.00 45.12 79 ILE A C 1
ATOM 666 O O . ILE A 1 79 ? 7.194 0.372 -16.732 1.00 45.12 79 ILE A O 1
ATOM 670 N N . GLU A 1 80 ? 8.547 -0.856 -15.413 1.00 42.72 80 GLU A N 1
ATOM 671 C CA . GLU A 1 80 ? 9.334 0.253 -14.872 1.00 42.72 80 GLU A CA 1
ATOM 672 C C . GLU A 1 80 ? 10.180 0.807 -16.035 1.00 42.72 80 GLU A C 1
ATOM 674 O O . GLU A 1 80 ? 11.282 0.329 -16.295 1.00 42.72 80 GLU A O 1
ATOM 679 N N . THR A 1 81 ? 9.610 1.728 -16.817 1.00 38.84 81 THR A N 1
ATOM 680 C CA . THR A 1 81 ? 10.324 2.538 -17.815 1.00 38.84 81 THR A CA 1
ATOM 681 C C . THR A 1 81 ? 11.007 3.716 -17.156 1.00 38.84 81 THR A C 1
ATOM 683 O O . THR A 1 81 ? 10.325 4.374 -16.334 1.00 38.84 81 THR A O 1
#